Protein AF-A0A1C5WLM7-F1 (afdb_monomer)

Nearest PDB structures (foldseek):
  6vld-assembly1_H  TM=4.868E-01  e=7.302E+00  Homo sapiens

Solvent-accessible surface area (backbone atoms only — not comparable to full-atom values): 4585 Å² total; per-residue (Å²): 128,86,72,51,76,66,57,54,49,50,49,62,71,45,44,61,60,51,27,51,57,44,46,54,48,51,53,53,51,51,52,54,59,67,64,48,80,91,53,59,69,69,58,50,51,56,52,50,54,52,48,54,66,54,52,58,69,34,59,37,69,46,70,82,95,43,82,83,44,48,72,60,52,62,75,61,100

Mean predicted aligned error: 3.79 Å

Structure (mmCIF, N/CA/C/O backbone):
data_AF-A0A1C5WLM7-F1
#
_entry.id   AF-A0A1C5WLM7-F1
#
loop_
_atom_site.group_PDB
_atom_site.id
_atom_site.type_symbol
_atom_site.label_atom_id
_atom_site.label_alt_id
_atom_site.label_comp_id
_atom_site.label_asym_id
_atom_site.label_entity_id
_atom_site.label_seq_id
_atom_site.pdbx_PDB_ins_code
_atom_site.Cartn_x
_atom_site.Cartn_y
_atom_site.Cartn_z
_atom_site.occupancy
_atom_site.B_iso_or_equiv
_atom_site.auth_seq_id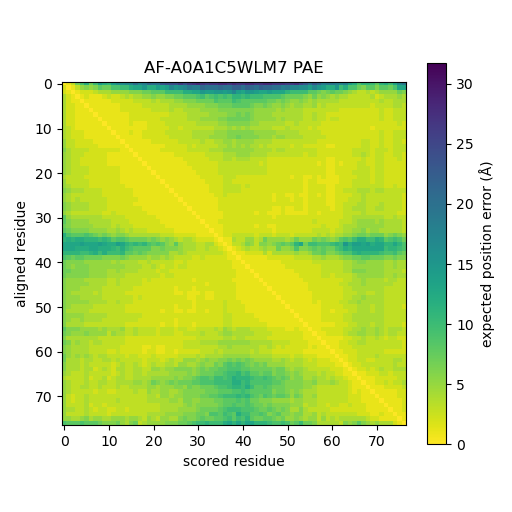
_atom_site.auth_comp_id
_atom_site.auth_asym_id
_atom_site.auth_atom_id
_atom_site.pdbx_PDB_model_num
ATOM 1 N N . MET A 1 1 ? 23.417 -4.702 -12.566 1.00 66.81 1 MET A N 1
ATOM 2 C CA . MET A 1 1 ? 22.716 -5.228 -13.757 1.00 66.81 1 MET A CA 1
ATOM 3 C C . MET A 1 1 ? 22.180 -4.042 -14.530 1.00 66.81 1 MET A C 1
ATOM 5 O O . MET A 1 1 ? 21.533 -3.205 -13.915 1.00 66.81 1 MET A O 1
ATOM 9 N N . ASP A 1 2 ? 22.457 -3.953 -15.829 1.00 79.94 2 ASP A N 1
ATOM 10 C CA . ASP A 1 2 ? 21.934 -2.869 -16.663 1.00 79.94 2 ASP A CA 1
ATOM 11 C C . ASP A 1 2 ? 20.628 -3.285 -17.337 1.00 79.94 2 ASP A C 1
ATOM 13 O O . ASP A 1 2 ? 20.600 -4.185 -18.174 1.00 79.94 2 ASP A O 1
ATOM 17 N N . ILE A 1 3 ? 19.533 -2.608 -16.983 1.00 86.88 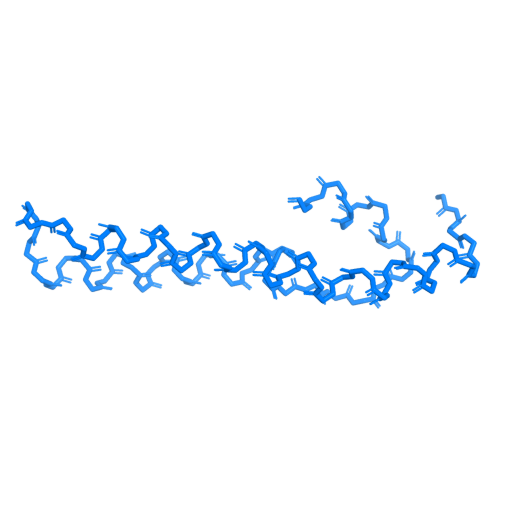3 ILE A N 1
ATOM 18 C CA . ILE A 1 3 ? 18.242 -2.785 -17.648 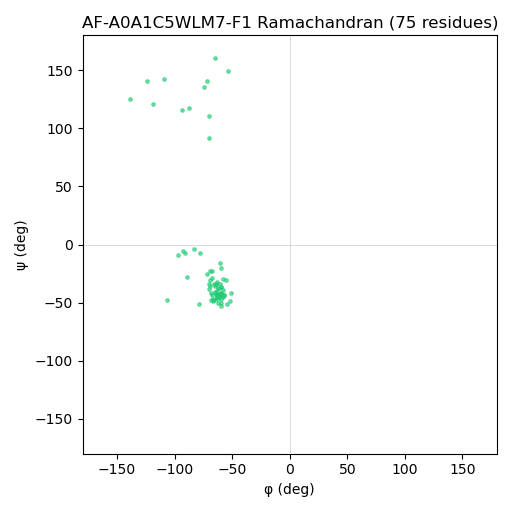1.00 86.88 3 ILE A CA 1
ATOM 19 C C . ILE A 1 3 ? 18.255 -2.114 -19.029 1.00 86.88 3 ILE A C 1
ATOM 21 O O . ILE A 1 3 ? 18.714 -0.970 -19.204 1.00 86.88 3 ILE A O 1
ATOM 25 N N . SER A 1 4 ? 17.728 -2.819 -20.031 1.00 92.69 4 SER A N 1
ATOM 26 C CA . SER A 1 4 ? 17.630 -2.284 -21.388 1.00 92.69 4 SER A CA 1
ATOM 27 C C . SER A 1 4 ? 16.684 -1.074 -21.438 1.00 92.69 4 SER A C 1
ATOM 29 O O . SER A 1 4 ? 15.832 -0.869 -20.571 1.00 92.69 4 SER A O 1
ATOM 31 N N . LYS A 1 5 ? 16.798 -0.239 -22.481 1.00 92.56 5 LYS A N 1
ATOM 32 C CA . LYS A 1 5 ? 15.848 0.873 -22.692 1.00 92.56 5 LYS A CA 1
ATOM 33 C C . LYS A 1 5 ? 14.409 0.371 -22.879 1.00 92.56 5 LYS A C 1
ATOM 35 O O . LYS A 1 5 ? 13.475 1.058 -22.469 1.00 92.56 5 LYS A O 1
ATOM 40 N N . LYS A 1 6 ? 14.244 -0.804 -23.499 1.00 95.00 6 LYS A N 1
ATOM 41 C CA . LYS A 1 6 ? 12.942 -1.428 -23.753 1.00 95.00 6 LYS A CA 1
ATOM 42 C C . LYS A 1 6 ? 12.297 -1.876 -22.444 1.00 95.00 6 LYS A C 1
ATOM 44 O O . LYS A 1 6 ? 11.154 -1.515 -22.189 1.00 95.00 6 LYS A O 1
ATOM 49 N N . ASP A 1 7 ? 13.055 -2.563 -21.597 1.00 93.56 7 ASP A N 1
ATOM 50 C CA . ASP A 1 7 ? 12.554 -3.056 -20.312 1.00 93.56 7 ASP A CA 1
ATOM 51 C C . ASP A 1 7 ? 12.285 -1.899 -19.343 1.00 93.56 7 ASP A C 1
ATOM 53 O O . ASP A 1 7 ? 11.277 -1.900 -18.646 1.00 93.56 7 ASP A O 1
ATOM 57 N N . TRP A 1 8 ? 13.105 -0.841 -19.374 1.00 92.69 8 TRP A N 1
ATOM 58 C CA . TRP A 1 8 ? 12.834 0.382 -18.609 1.00 92.69 8 TRP A CA 1
ATOM 59 C C . TRP A 1 8 ? 11.536 1.085 -19.032 1.00 92.69 8 TRP A C 1
ATOM 61 O O . TRP A 1 8 ? 10.814 1.643 -18.204 1.00 92.69 8 TRP A O 1
ATOM 71 N N . LYS A 1 9 ? 11.229 1.093 -20.334 1.00 94.75 9 LYS A N 1
ATOM 72 C CA . LYS A 1 9 ? 9.952 1.618 -20.830 1.00 94.75 9 LYS A CA 1
ATOM 73 C C . LYS A 1 9 ? 8.792 0.744 -20.349 1.00 94.75 9 LYS A C 1
ATOM 75 O O . LYS A 1 9 ? 7.848 1.287 -19.786 1.00 94.75 9 LYS A O 1
ATOM 80 N N . LEU A 1 10 ? 8.911 -0.575 -20.499 1.00 95.25 10 LEU A N 1
ATOM 81 C CA . LEU A 1 10 ? 7.883 -1.526 -20.081 1.00 95.25 10 LEU A CA 1
ATOM 82 C C . LEU A 1 10 ? 7.596 -1.448 -18.575 1.00 95.25 10 LEU A C 1
ATOM 84 O O . LEU A 1 10 ? 6.435 -1.434 -18.185 1.00 95.25 10 LEU A O 1
ATOM 88 N N . PHE A 1 11 ? 8.630 -1.343 -17.736 1.00 93.31 11 PHE A N 1
ATOM 89 C CA . PHE A 1 11 ? 8.474 -1.180 -16.289 1.00 93.31 11 PHE A CA 1
ATOM 90 C C . PHE A 1 11 ? 7.579 0.016 -15.952 1.00 93.31 11 PHE A C 1
ATOM 92 O O . PHE A 1 11 ? 6.590 -0.135 -15.244 1.00 93.31 11 PHE A O 1
ATOM 99 N N . ARG A 1 12 ? 7.866 1.192 -16.523 1.00 93.31 12 ARG A N 1
ATOM 100 C CA . ARG A 1 12 ? 7.074 2.407 -16.270 1.00 93.31 12 ARG A CA 1
ATOM 101 C C . ARG A 1 12 ? 5.633 2.298 -16.768 1.00 93.31 12 ARG A C 1
ATOM 103 O O . ARG A 1 12 ? 4.745 2.857 -16.141 1.00 93.31 12 ARG A O 1
ATOM 110 N N . GLU A 1 13 ? 5.402 1.590 -17.874 1.00 95.62 13 GLU A N 1
ATOM 111 C CA . GLU A 1 13 ? 4.053 1.342 -18.403 1.00 95.62 13 GLU A CA 1
ATOM 112 C C . GLU A 1 13 ? 3.235 0.395 -17.511 1.00 95.62 13 GLU A C 1
ATOM 114 O O . GLU A 1 13 ? 2.013 0.507 -17.463 1.00 95.62 13 GLU A O 1
ATOM 119 N N . ARG A 1 14 ? 3.890 -0.542 -16.813 1.00 94.88 14 ARG A N 1
ATOM 120 C CA . ARG A 1 14 ? 3.233 -1.508 -15.917 1.00 94.88 14 ARG A CA 1
ATOM 121 C C . ARG A 1 14 ? 3.080 -1.007 -14.486 1.00 94.88 14 ARG A C 1
ATOM 123 O O . ARG A 1 14 ? 2.138 -1.416 -13.814 1.00 94.88 14 ARG A O 1
ATOM 130 N N . LEU A 1 15 ? 3.981 -0.129 -14.050 1.00 94.19 15 LEU A N 1
ATOM 131 C CA . LEU A 1 15 ? 4.091 0.334 -12.672 1.00 94.19 15 LEU A CA 1
ATOM 132 C C . LEU A 1 15 ? 2.766 0.854 -12.109 1.00 94.19 15 LEU A C 1
ATOM 134 O O . LEU A 1 15 ? 2.365 0.423 -11.035 1.00 94.19 15 LEU A O 1
ATOM 138 N N . SER A 1 16 ? 2.065 1.723 -12.841 1.00 92.75 16 SER A N 1
ATOM 139 C CA . SER A 1 16 ? 0.791 2.286 -12.377 1.00 92.75 16 SER A CA 1
ATOM 140 C C . SER A 1 16 ? -0.250 1.201 -12.099 1.00 92.75 16 SER A C 1
ATOM 142 O O . SER A 1 16 ? -0.880 1.212 -11.051 1.00 92.75 16 SER A O 1
ATOM 144 N N . GLY A 1 17 ? -0.386 0.218 -12.993 1.00 96.00 17 GLY A N 1
ATOM 145 C CA . GLY A 1 17 ? -1.313 -0.896 -12.793 1.00 96.00 17 GLY A CA 1
ATOM 146 C C . GLY A 1 17 ? -0.936 -1.784 -11.606 1.00 96.00 17 GLY A C 1
ATOM 147 O O . GLY A 1 17 ? -1.816 -2.277 -10.906 1.00 96.00 17 GLY A O 1
ATOM 148 N N . TRP A 1 18 ? 0.359 -1.984 -11.351 1.00 95.69 18 TRP A N 1
ATOM 149 C CA . TRP A 1 18 ? 0.810 -2.723 -10.169 1.00 95.69 18 TRP A CA 1
ATOM 150 C C . TRP A 1 18 ? 0.518 -1.971 -8.872 1.00 95.69 18 TRP A C 1
ATOM 152 O O . TRP A 1 18 ? 0.024 -2.583 -7.929 1.00 95.69 18 TRP A O 1
ATOM 162 N N . GLN A 1 19 ? 0.764 -0.659 -8.843 1.00 95.62 19 GLN A N 1
ATOM 163 C CA . GLN A 1 19 ? 0.462 0.176 -7.680 1.00 95.62 19 GLN A CA 1
ATOM 164 C C . GLN A 1 19 ? -1.041 0.214 -7.389 1.00 95.62 19 GLN A C 1
ATOM 166 O O . GLN A 1 19 ? -1.436 -0.016 -6.251 1.00 95.62 19 GLN A O 1
ATOM 171 N N . GLU A 1 20 ? -1.887 0.396 -8.407 1.00 96.81 20 GLU A N 1
ATOM 172 C CA . GLU A 1 20 ? -3.348 0.363 -8.239 1.00 96.81 20 GLU A CA 1
ATOM 173 C C . GLU A 1 20 ? -3.828 -0.985 -7.683 1.00 96.81 20 GLU A C 1
ATOM 175 O O . GLU A 1 20 ? -4.563 -1.023 -6.699 1.00 96.81 20 GLU A O 1
ATOM 180 N N . ASN A 1 21 ? -3.357 -2.106 -8.243 1.00 96.75 21 ASN A N 1
ATOM 181 C CA . ASN A 1 21 ? -3.728 -3.437 -7.751 1.00 96.75 21 ASN A CA 1
ATOM 182 C C . ASN A 1 21 ? -3.279 -3.676 -6.301 1.00 96.75 21 ASN A C 1
ATOM 184 O O . ASN A 1 21 ? -4.005 -4.302 -5.528 1.00 96.75 21 ASN A O 1
ATOM 188 N N . TYR A 1 22 ? -2.092 -3.191 -5.931 1.00 96.50 22 TYR A N 1
ATOM 189 C CA . TYR A 1 22 ? -1.579 -3.287 -4.567 1.00 96.50 22 TYR A CA 1
ATOM 190 C C . TYR A 1 22 ? -2.411 -2.435 -3.596 1.00 96.50 22 TYR A C 1
ATOM 192 O O . TYR A 1 22 ? -2.861 -2.920 -2.556 1.00 96.50 22 TYR A O 1
ATOM 200 N N . MET A 1 23 ? -2.671 -1.176 -3.956 1.00 97.00 23 MET A N 1
ATOM 201 C CA . MET A 1 23 ? -3.445 -0.240 -3.136 1.00 97.00 23 MET A CA 1
ATOM 202 C C . MET A 1 23 ? -4.907 -0.673 -2.980 1.00 97.00 23 MET A C 1
ATOM 204 O O . MET A 1 23 ? -5.472 -0.514 -1.901 1.00 97.00 23 MET A O 1
ATOM 208 N N . GLU A 1 24 ? -5.501 -1.294 -3.996 1.00 98.19 24 GLU A N 1
ATOM 209 C CA . GLU A 1 24 ? -6.825 -1.921 -3.914 1.00 98.19 24 GLU A CA 1
ATOM 210 C C . GLU A 1 24 ? -6.867 -3.034 -2.845 1.00 98.19 24 GLU A C 1
ATOM 212 O O . GLU A 1 24 ? -7.863 -3.185 -2.133 1.00 98.19 24 GLU A O 1
ATOM 217 N N . GLY A 1 25 ? -5.777 -3.797 -2.691 1.00 97.38 25 GLY A N 1
ATOM 218 C CA . GLY A 1 25 ? -5.607 -4.768 -1.606 1.00 97.38 25 GLY A CA 1
ATOM 219 C C . GLY A 1 25 ? -5.605 -4.099 -0.230 1.00 97.38 25 GLY A C 1
ATOM 220 O O . GLY A 1 25 ? -6.406 -4.466 0.631 1.00 97.38 25 GLY A O 1
ATOM 221 N N . LEU A 1 26 ? -4.791 -3.052 -0.058 1.00 97.69 26 LEU A N 1
ATOM 222 C CA . LEU A 1 26 ? -4.739 -2.277 1.188 1.00 97.69 26 LEU A CA 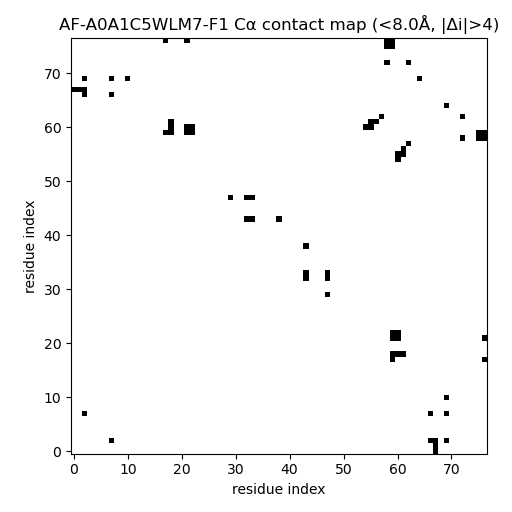1
ATOM 223 C C . LEU A 1 26 ? -6.103 -1.685 1.558 1.00 97.69 26 LEU A C 1
ATOM 225 O O . LEU A 1 26 ? -6.539 -1.795 2.701 1.00 97.69 26 LEU A O 1
ATOM 229 N N . VAL A 1 27 ? -6.817 -1.096 0.594 1.00 97.94 27 VAL A N 1
ATOM 230 C CA . VAL A 1 27 ? -8.148 -0.516 0.827 1.00 97.94 27 VAL A CA 1
ATOM 231 C C . VAL A 1 27 ? -9.130 -1.578 1.327 1.00 97.94 27 VAL A C 1
ATOM 233 O O . VAL A 1 27 ? -9.875 -1.321 2.278 1.00 97.94 27 VAL A O 1
ATOM 236 N N . LYS A 1 28 ? -9.108 -2.786 0.750 1.00 98.12 28 LYS A N 1
ATOM 237 C CA . LYS A 1 28 ? -9.931 -3.916 1.216 1.00 98.12 28 LYS A CA 1
ATOM 238 C C . LYS A 1 28 ? -9.566 -4.343 2.634 1.00 98.12 28 LYS A C 1
ATOM 240 O O . LYS A 1 28 ? -10.459 -4.569 3.450 1.00 98.12 28 LYS A O 1
ATOM 245 N N . GLU A 1 29 ? -8.278 -4.431 2.946 1.00 97.31 29 GLU A N 1
ATOM 246 C CA . GLU A 1 29 ? -7.803 -4.775 4.289 1.00 97.31 29 GLU A CA 1
ATOM 247 C C . GLU A 1 29 ? -8.211 -3.727 5.328 1.00 97.31 29 GLU A C 1
ATOM 249 O O . GLU A 1 29 ? -8.715 -4.083 6.395 1.00 97.31 29 GLU A O 1
ATOM 254 N N . TYR A 1 30 ? -8.077 -2.440 5.005 1.00 97.44 30 TYR A N 1
ATOM 255 C CA . TYR A 1 30 ? -8.501 -1.345 5.875 1.00 97.44 30 TYR A CA 1
ATOM 256 C C . TYR A 1 30 ? -10.010 -1.349 6.100 1.00 97.44 30 TYR A C 1
ATOM 258 O O . TYR A 1 30 ? -10.452 -1.177 7.234 1.00 97.44 30 TYR A O 1
ATOM 266 N N . ALA A 1 31 ? -10.806 -1.580 5.053 1.00 96.50 31 ALA A N 1
ATOM 267 C CA . ALA A 1 31 ? -12.257 -1.684 5.176 1.00 96.50 31 ALA A CA 1
ATOM 268 C C . ALA A 1 31 ? -12.659 -2.852 6.091 1.00 96.50 31 ALA A C 1
ATOM 270 O O . ALA A 1 31 ? -13.483 -2.678 6.987 1.00 96.50 31 ALA A O 1
ATOM 271 N N . ASN A 1 32 ? -12.035 -4.021 5.922 1.00 95.69 32 ASN A N 1
ATOM 272 C CA . ASN A 1 32 ? -12.275 -5.183 6.779 1.00 95.69 32 ASN A CA 1
ATOM 273 C C . ASN A 1 32 ? -11.880 -4.910 8.235 1.00 95.69 32 ASN A C 1
ATOM 275 O O . ASN A 1 32 ? -12.644 -5.224 9.144 1.00 95.69 32 ASN A O 1
ATOM 279 N N . PHE A 1 33 ? -10.722 -4.285 8.456 1.00 95.00 33 PHE A N 1
ATOM 280 C CA . PHE A 1 33 ? -10.259 -3.896 9.787 1.00 95.00 33 PHE A CA 1
ATOM 281 C C . PHE A 1 33 ? -11.209 -2.894 10.457 1.00 95.00 33 PHE A C 1
ATOM 283 O O . PHE A 1 33 ? -11.536 -3.028 11.635 1.00 95.00 33 PHE A O 1
ATOM 290 N N . LEU A 1 34 ? -11.692 -1.904 9.703 1.00 94.19 34 LEU A N 1
ATOM 291 C CA . LEU A 1 34 ? -12.657 -0.928 10.198 1.00 94.19 34 LEU A CA 1
ATOM 292 C C . LEU A 1 34 ? -14.022 -1.546 10.488 1.00 94.19 34 LEU A C 1
ATOM 294 O O . LEU A 1 34 ? -14.706 -1.052 11.377 1.00 94.19 34 LEU A O 1
ATOM 298 N N . ASN A 1 35 ? -14.415 -2.609 9.792 1.00 92.75 35 ASN A N 1
ATOM 299 C CA . ASN A 1 35 ? -15.672 -3.308 10.044 1.00 92.75 35 ASN A CA 1
ATOM 300 C C . ASN A 1 35 ? -15.624 -4.246 11.265 1.00 92.75 35 ASN A C 1
ATOM 302 O O . ASN A 1 35 ? -16.673 -4.751 11.655 1.00 92.75 35 ASN A O 1
ATOM 306 N N . ASP A 1 36 ? -14.458 -4.467 11.889 1.00 89.62 36 ASP A N 1
ATOM 307 C CA . ASP A 1 36 ? -14.349 -5.267 13.115 1.00 89.62 36 ASP A CA 1
ATOM 308 C C . ASP A 1 36 ? -14.970 -4.519 14.311 1.00 89.62 36 ASP A C 1
ATOM 310 O O . ASP A 1 36 ? -14.462 -3.498 14.781 1.00 89.62 36 ASP A O 1
ATOM 314 N N . ASP A 1 37 ? -16.097 -5.016 14.810 1.00 88.94 37 ASP A N 1
ATOM 315 C CA . ASP A 1 37 ? -16.855 -4.423 15.913 1.00 88.94 37 ASP A CA 1
ATOM 316 C C . ASP A 1 37 ? -16.320 -4.801 17.302 1.00 88.94 37 ASP A C 1
ATOM 318 O O . ASP A 1 37 ? -16.772 -4.251 18.309 1.00 88.94 37 ASP A O 1
ATOM 322 N N . LYS A 1 38 ? -15.300 -5.665 17.380 1.00 92.94 38 LYS A N 1
ATOM 323 C CA . LYS A 1 38 ? -14.699 -6.104 18.651 1.00 92.94 38 LYS A CA 1
ATOM 324 C C . LYS A 1 38 ? -13.920 -5.003 19.363 1.00 92.94 38 LYS A C 1
ATOM 326 O O . LYS A 1 38 ? -13.704 -5.097 20.571 1.00 92.94 38 LYS A O 1
ATOM 331 N N . LYS A 1 39 ? -13.464 -3.983 18.628 1.00 91.75 39 LYS A N 1
ATOM 332 C CA . LYS A 1 39 ? -12.649 -2.882 19.156 1.00 91.75 39 LYS A CA 1
ATOM 333 C C . LYS A 1 39 ? -13.427 -1.562 19.214 1.00 91.75 39 LYS A C 1
ATOM 335 O O . LYS A 1 39 ? -14.162 -1.229 18.270 1.00 91.75 39 LYS A O 1
ATOM 340 N N . PRO A 1 40 ? -13.209 -0.733 20.255 1.00 95.69 40 PRO A N 1
ATOM 341 C CA . PRO A 1 40 ? -13.721 0.633 20.290 1.00 95.69 40 PRO A CA 1
ATOM 342 C C . PRO A 1 40 ? -13.310 1.434 19.048 1.00 95.69 40 PRO A C 1
ATOM 344 O O . PRO A 1 40 ? -12.235 1.229 18.479 1.00 95.69 40 PRO A O 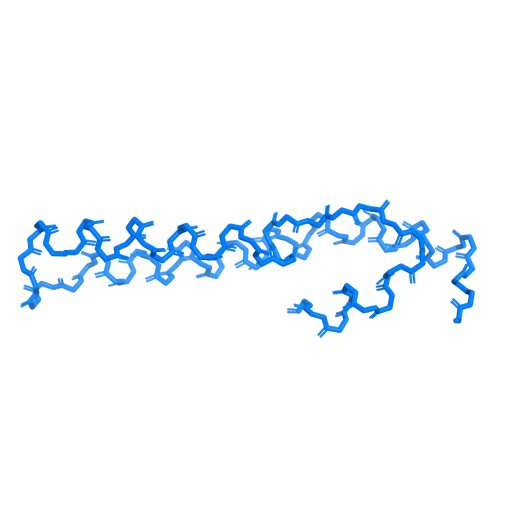1
ATOM 347 N N . ALA A 1 41 ? -14.150 2.387 18.641 1.00 94.94 41 ALA A N 1
ATOM 348 C CA . ALA A 1 41 ? -13.89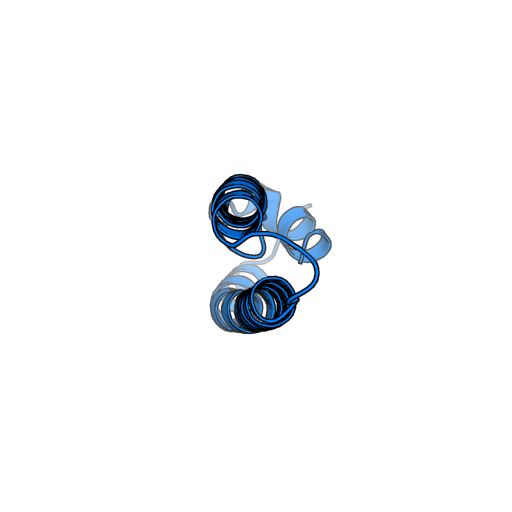8 3.204 17.452 1.00 94.94 41 ALA A CA 1
ATOM 349 C C . ALA A 1 41 ? -12.581 4.000 17.538 1.00 94.94 41 ALA A C 1
ATOM 351 O O . ALA A 1 41 ? -11.869 4.124 16.545 1.00 94.94 41 ALA A O 1
ATOM 352 N N . SER A 1 42 ? -12.229 4.500 18.728 1.00 96.25 42 SER A N 1
ATOM 353 C CA . SER A 1 42 ? -10.980 5.235 18.959 1.00 96.25 42 SER A CA 1
ATOM 354 C C . SER A 1 42 ? -9.738 4.372 18.735 1.00 96.25 42 SER A C 1
ATOM 356 O O . SER A 1 42 ? -8.774 4.841 18.136 1.00 96.25 42 SER A O 1
ATOM 358 N N . GLU A 1 43 ? -9.761 3.114 19.176 1.00 95.81 43 GLU A N 1
ATOM 359 C CA . GLU A 1 43 ? -8.650 2.180 18.982 1.00 95.81 43 GLU A CA 1
ATOM 360 C C . GLU A 1 43 ? -8.473 1.846 17.498 1.00 95.81 43 GLU A C 1
ATOM 362 O O . GLU A 1 43 ? -7.368 1.972 16.971 1.00 95.81 43 GLU A O 1
ATOM 367 N N . ARG A 1 44 ? -9.572 1.524 16.800 1.00 95.44 44 ARG A N 1
ATOM 368 C CA . ARG A 1 44 ? -9.547 1.282 15.348 1.00 95.44 44 ARG A CA 1
ATOM 369 C C . ARG A 1 44 ? -9.001 2.478 14.578 1.00 95.44 44 ARG A C 1
ATOM 371 O O . ARG A 1 44 ? -8.180 2.300 13.686 1.00 95.44 44 ARG A O 1
ATOM 378 N N . PHE A 1 45 ? -9.418 3.691 14.934 1.00 95.88 45 PHE A N 1
ATOM 379 C CA . PHE A 1 45 ? -8.947 4.902 14.269 1.00 95.88 45 PHE A CA 1
ATOM 380 C C . PHE A 1 45 ? -7.423 5.062 14.374 1.00 95.88 45 PHE A C 1
ATOM 382 O O . PHE A 1 45 ? -6.748 5.201 13.355 1.00 95.88 45 PHE A O 1
ATOM 389 N N . TRP A 1 46 ? -6.868 5.006 15.589 1.00 97.56 46 TRP A N 1
ATOM 390 C CA . TRP A 1 46 ? -5.431 5.212 15.798 1.00 97.56 46 TRP A CA 1
ATOM 391 C C . TRP A 1 46 ? -4.575 4.062 15.267 1.00 97.56 46 TRP A C 1
ATOM 393 O O . TRP A 1 46 ? -3.476 4.296 14.763 1.00 97.56 46 TRP A O 1
ATOM 403 N N . GLU A 1 47 ? -5.064 2.825 15.341 1.00 96.88 47 GLU A N 1
ATOM 404 C CA . GLU A 1 47 ? -4.355 1.683 14.769 1.00 96.88 47 GLU A CA 1
ATOM 405 C C . GLU A 1 47 ? -4.332 1.748 13.235 1.00 96.88 47 GLU A C 1
ATOM 407 O O . GLU A 1 47 ? -3.277 1.531 12.638 1.00 96.88 47 GLU A O 1
ATOM 412 N N . LEU A 1 48 ? -5.447 2.117 12.592 1.00 97.44 48 LEU A N 1
ATOM 413 C CA . LEU A 1 48 ? -5.481 2.319 11.143 1.00 97.44 48 LEU A CA 1
ATOM 414 C C . LEU A 1 48 ? -4.541 3.452 10.708 1.00 97.44 48 LEU A C 1
ATOM 416 O O . LEU A 1 48 ? -3.808 3.303 9.735 1.00 97.44 48 LEU A O 1
ATOM 420 N N . GLU A 1 49 ? -4.528 4.567 11.440 1.00 97.94 49 GLU A N 1
ATOM 421 C CA . GLU A 1 49 ? -3.635 5.701 11.176 1.00 97.94 49 GLU A CA 1
ATOM 422 C C . GLU A 1 49 ? -2.162 5.275 11.182 1.00 97.94 49 GLU A C 1
ATOM 424 O O . GLU A 1 49 ? -1.397 5.624 10.275 1.00 97.94 49 GLU A O 1
ATOM 429 N N . LYS A 1 50 ? -1.784 4.448 12.164 1.00 97.62 50 LYS A N 1
ATOM 430 C CA . LYS A 1 50 ? -0.447 3.863 12.253 1.00 97.62 50 LYS A CA 1
ATOM 431 C C . LYS A 1 50 ? -0.146 2.947 11.063 1.00 97.62 50 LYS A C 1
ATOM 433 O O . LYS A 1 50 ? 0.918 3.095 10.466 1.00 97.62 50 LYS A O 1
ATOM 438 N N 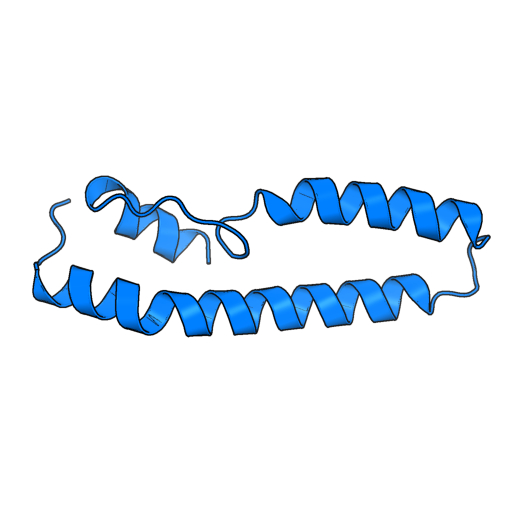. ARG A 1 51 ? -1.071 2.054 10.690 1.00 97.31 51 ARG A N 1
ATOM 439 C CA . ARG A 1 51 ? -0.906 1.148 9.535 1.00 97.31 51 ARG A CA 1
ATOM 440 C C . ARG A 1 51 ? -0.703 1.924 8.235 1.00 97.31 51 ARG A C 1
ATOM 442 O O . ARG A 1 51 ? 0.309 1.741 7.573 1.00 97.31 51 ARG A O 1
ATOM 449 N N . ILE A 1 52 ? -1.559 2.906 7.940 1.00 97.19 52 ILE A N 1
ATOM 450 C CA . ILE A 1 52 ? -1.429 3.760 6.743 1.00 97.19 52 ILE A CA 1
ATOM 451 C C . ILE A 1 52 ? -0.071 4.483 6.713 1.00 97.19 52 ILE A C 1
ATOM 453 O O . ILE A 1 52 ? 0.553 4.625 5.657 1.00 97.19 52 ILE A O 1
ATOM 457 N N . LYS A 1 53 ? 0.421 4.955 7.868 1.00 96.88 53 LYS A N 1
ATOM 458 C CA . LYS A 1 53 ? 1.750 5.582 7.975 1.00 96.88 53 LYS A CA 1
ATOM 459 C C . LYS A 1 53 ? 2.900 4.631 7.643 1.00 96.88 53 LYS A C 1
ATOM 461 O O . LYS A 1 53 ? 3.935 5.118 7.175 1.00 96.88 53 LYS A O 1
ATOM 466 N N . GLU A 1 54 ? 2.747 3.346 7.928 1.00 95.62 54 GLU A N 1
ATOM 467 C CA . GLU A 1 54 ? 3.719 2.301 7.610 1.00 95.62 54 GLU A CA 1
ATOM 468 C C . GLU A 1 54 ? 3.605 1.916 6.127 1.00 95.62 54 GLU A C 1
ATOM 470 O O . GLU A 1 54 ? 4.589 2.026 5.391 1.00 95.62 54 GLU A O 1
ATOM 475 N N . ASP A 1 55 ? 2.395 1.618 5.658 1.00 96.38 55 ASP A N 1
ATOM 476 C CA . ASP A 1 55 ? 2.117 1.141 4.300 1.00 96.38 55 ASP A CA 1
ATOM 477 C C . ASP A 1 55 ? 2.462 2.165 3.215 1.00 96.38 55 ASP A C 1
ATOM 479 O O . ASP A 1 55 ? 2.968 1.798 2.156 1.00 96.38 55 ASP A O 1
ATOM 483 N N . LYS A 1 56 ? 2.293 3.471 3.476 1.00 94.38 56 LYS A N 1
ATOM 484 C CA . LYS A 1 56 ? 2.642 4.524 2.498 1.00 94.38 56 LYS A CA 1
ATOM 485 C C . LYS A 1 56 ? 4.122 4.546 2.097 1.00 94.38 56 LYS A C 1
ATOM 487 O O . LYS A 1 56 ? 4.484 5.241 1.151 1.00 94.38 56 LYS A O 1
ATOM 492 N N . ARG A 1 57 ? 4.992 3.878 2.865 1.00 91.69 57 ARG A N 1
ATOM 493 C CA . ARG A 1 57 ? 6.431 3.758 2.580 1.00 91.69 57 ARG A CA 1
ATOM 494 C C . ARG A 1 57 ? 6.755 2.525 1.736 1.00 91.69 57 ARG A C 1
ATOM 496 O O . ARG A 1 57 ? 7.906 2.368 1.336 1.00 91.69 57 ARG A O 1
ATOM 503 N N . HIS A 1 58 ? 5.779 1.652 1.492 1.00 93.38 58 HIS A N 1
ATOM 504 C CA . HIS A 1 58 ? 5.960 0.460 0.681 1.00 93.38 58 HIS A CA 1
ATOM 505 C C . HIS A 1 58 ? 6.098 0.834 -0.808 1.00 93.38 58 HIS A C 1
ATOM 507 O O . HIS A 1 58 ? 5.344 1.691 -1.279 1.00 93.38 58 HIS A O 1
ATOM 513 N N 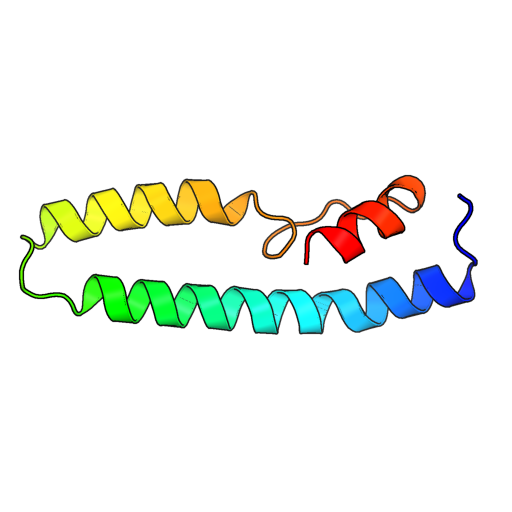. PRO A 1 59 ? 6.989 0.178 -1.581 1.00 90.69 59 PRO A N 1
ATOM 514 C CA . PRO A 1 59 ? 7.135 0.410 -3.025 1.00 90.69 59 PRO A CA 1
ATOM 515 C C . PRO A 1 59 ? 5.835 0.244 -3.820 1.00 90.69 59 PRO A C 1
ATOM 517 O O . PRO A 1 59 ? 5.603 0.957 -4.795 1.00 90.69 59 PRO A O 1
ATOM 520 N N . GLY A 1 60 ? 4.957 -0.643 -3.341 1.00 92.88 60 GLY A N 1
ATOM 521 C CA . GLY A 1 60 ? 3.604 -0.827 -3.867 1.00 92.88 60 GLY A CA 1
ATOM 522 C C . GLY A 1 60 ? 2.716 0.423 -3.798 1.00 92.88 60 GLY A C 1
ATOM 523 O O . GLY A 1 60 ? 1.762 0.524 -4.559 1.00 92.88 60 GLY A O 1
ATOM 524 N N . VAL A 1 61 ? 3.042 1.394 -2.937 1.00 94.06 61 VAL A N 1
ATOM 525 C CA . VAL A 1 61 ? 2.329 2.677 -2.807 1.00 94.06 61 VAL A CA 1
ATOM 526 C C . VAL A 1 61 ? 3.144 3.820 -3.407 1.00 94.06 61 VAL A C 1
ATOM 528 O O . VAL A 1 61 ? 2.628 4.611 -4.192 1.00 94.06 61 VAL A O 1
ATOM 531 N N . VAL A 1 62 ? 4.434 3.908 -3.075 1.00 92.19 62 VAL A N 1
ATOM 532 C CA . VAL A 1 62 ? 5.329 4.961 -3.574 1.00 92.19 62 VAL A CA 1
ATOM 533 C C . VAL A 1 62 ? 6.679 4.364 -3.931 1.00 92.19 62 VAL A C 1
ATOM 535 O O . VAL A 1 62 ? 7.356 3.790 -3.083 1.00 92.19 62 VAL A O 1
ATOM 538 N N . VAL A 1 63 ? 7.113 4.589 -5.171 1.00 92.12 63 VAL A N 1
ATOM 539 C CA . VAL A 1 63 ? 8.451 4.227 -5.642 1.00 92.12 63 VAL A CA 1
ATOM 540 C C . VAL A 1 63 ? 9.174 5.452 -6.194 1.00 92.12 63 VAL A C 1
ATOM 542 O O . VAL A 1 63 ? 8.587 6.295 -6.877 1.00 92.12 63 VAL A O 1
ATOM 545 N N . GLU A 1 64 ? 10.469 5.555 -5.912 1.00 90.25 64 GLU A N 1
ATOM 546 C CA . GLU A 1 64 ? 11.337 6.538 -6.553 1.00 90.25 64 GLU A CA 1
ATOM 547 C C . GLU A 1 64 ? 11.885 5.944 -7.855 1.00 90.25 64 GLU A C 1
ATOM 549 O O . GLU A 1 64 ? 12.608 4.951 -7.845 1.00 90.25 64 GLU A O 1
ATOM 554 N N . LEU A 1 65 ? 11.557 6.552 -8.995 1.00 88.81 65 LEU A N 1
ATOM 555 C CA . LEU A 1 65 ? 11.945 6.033 -10.306 1.00 88.81 65 LEU A CA 1
ATOM 556 C C . LEU A 1 65 ? 13.453 6.168 -10.557 1.00 88.81 65 LEU A C 1
ATOM 558 O O . LEU A 1 65 ? 13.923 7.158 -11.123 1.00 88.81 65 LEU A O 1
ATOM 562 N N . LYS A 1 66 ? 14.208 5.126 -10.209 1.00 89.62 66 LYS A N 1
ATOM 563 C CA . LYS A 1 66 ? 15.646 5.014 -10.467 1.00 89.62 66 LYS A CA 1
ATOM 564 C C . LYS A 1 66 ? 15.931 3.815 -11.353 1.00 89.62 66 LYS A C 1
ATOM 566 O O . LYS A 1 66 ? 15.676 2.675 -10.987 1.00 89.62 66 LYS A O 1
ATOM 571 N N . LYS A 1 67 ? 16.543 4.061 -12.516 1.00 85.38 67 LYS A N 1
ATOM 572 C CA . LYS A 1 67 ? 16.874 2.996 -13.479 1.00 85.38 67 LYS A CA 1
ATOM 573 C C . LYS A 1 67 ? 17.776 1.900 -12.872 1.00 85.38 67 LYS A C 1
ATOM 575 O O . LYS A 1 67 ? 17.686 0.752 -13.293 1.00 85.38 67 LYS A O 1
ATOM 580 N N . SER A 1 68 ? 18.622 2.244 -11.898 1.00 88.56 68 SER A N 1
ATOM 581 C CA . SER A 1 68 ? 19.488 1.296 -11.182 1.00 88.56 68 SER A CA 1
ATOM 582 C C . SER A 1 68 ? 18.738 0.379 -10.209 1.00 88.56 68 SER A C 1
ATOM 584 O O . SER A 1 68 ? 19.216 -0.720 -9.945 1.00 88.56 68 SER A O 1
ATOM 586 N N . GLU A 1 69 ? 17.573 0.801 -9.709 1.00 89.12 69 GLU A N 1
ATOM 587 C CA . GLU A 1 69 ? 16.823 0.101 -8.655 1.00 89.12 69 GLU A CA 1
ATOM 588 C C . GLU A 1 69 ? 15.704 -0.794 -9.196 1.00 89.12 69 GLU A C 1
ATOM 590 O O . GLU A 1 69 ? 15.165 -1.611 -8.461 1.00 89.12 69 GLU A O 1
ATOM 595 N N . VAL A 1 70 ? 15.406 -0.720 -10.496 1.00 88.94 70 VAL A N 1
ATOM 596 C CA . VAL A 1 70 ? 14.230 -1.362 -11.114 1.00 88.94 70 VAL A CA 1
ATOM 597 C C . VAL A 1 70 ? 14.086 -2.841 -10.781 1.00 88.94 70 VAL A C 1
ATOM 599 O O . VAL A 1 70 ? 12.985 -3.315 -10.532 1.00 88.94 70 VAL A O 1
ATOM 602 N N . ILE A 1 71 ? 15.190 -3.589 -10.785 1.00 87.00 71 ILE A N 1
ATOM 603 C CA . ILE A 1 71 ? 15.155 -5.024 -10.480 1.00 87.00 71 ILE A CA 1
ATOM 604 C C . ILE A 1 71 ? 14.732 -5.249 -9.026 1.00 87.00 71 ILE A C 1
ATOM 606 O O . ILE A 1 71 ? 13.935 -6.142 -8.753 1.00 87.00 71 ILE A O 1
ATOM 610 N N . TRP A 1 72 ? 15.227 -4.425 -8.104 1.00 87.50 72 TRP A N 1
ATOM 611 C CA . TRP A 1 72 ? 14.852 -4.490 -6.696 1.00 87.50 72 TRP A CA 1
ATOM 612 C C . TRP A 1 72 ? 13.419 -4.029 -6.468 1.00 87.50 72 TRP A C 1
ATOM 614 O O . TRP A 1 72 ? 12.720 -4.642 -5.669 1.00 87.50 72 TRP A O 1
ATOM 624 N N . ASP A 1 73 ? 12.971 -3.001 -7.186 1.00 87.50 73 ASP A N 1
ATOM 625 C CA . ASP A 1 73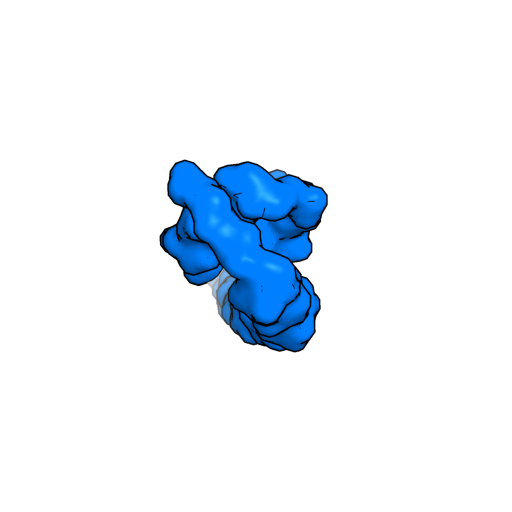 ? 11.594 -2.520 -7.102 1.00 87.50 73 ASP A CA 1
ATOM 626 C C . ASP A 1 73 ? 10.613 -3.600 -7.562 1.00 87.50 73 ASP A C 1
ATOM 628 O O . ASP A 1 73 ? 9.655 -3.877 -6.851 1.00 87.50 73 ASP A O 1
ATOM 632 N N . ILE A 1 74 ? 10.893 -4.284 -8.680 1.00 87.25 74 ILE A N 1
ATOM 633 C CA . ILE A 1 74 ? 10.067 -5.402 -9.172 1.00 87.25 74 ILE A CA 1
ATOM 634 C C . ILE A 1 74 ? 9.988 -6.540 -8.147 1.00 87.25 74 ILE A C 1
ATOM 636 O O . ILE A 1 74 ? 8.920 -7.102 -7.957 1.00 87.25 74 ILE A O 1
ATOM 640 N N . VAL A 1 75 ? 11.094 -6.885 -7.482 1.00 87.69 75 VAL A N 1
ATOM 641 C CA . VAL A 1 75 ? 11.110 -7.952 -6.460 1.00 87.69 75 VAL A CA 1
ATOM 642 C C . VAL A 1 75 ? 10.304 -7.572 -5.209 1.00 87.69 75 VAL A C 1
ATOM 644 O O . VAL A 1 75 ? 9.889 -8.456 -4.464 1.00 87.69 75 VAL A O 1
ATOM 647 N N . ARG A 1 76 ? 10.099 -6.275 -4.954 1.00 84.56 76 ARG A N 1
ATOM 648 C CA . ARG A 1 76 ? 9.369 -5.759 -3.784 1.00 84.56 76 ARG A CA 1
ATOM 649 C C . ARG A 1 76 ? 7.872 -5.519 -4.036 1.00 84.56 76 ARG A C 1
ATOM 651 O O . ARG A 1 76 ? 7.195 -5.131 -3.087 1.00 84.56 76 ARG A O 1
ATOM 658 N N . PHE A 1 77 ? 7.387 -5.684 -5.269 1.00 80.00 77 PHE A N 1
ATOM 659 C CA . PHE A 1 77 ? 5.956 -5.653 -5.604 1.00 80.00 77 PHE A CA 1
ATOM 660 C C . PHE A 1 77 ? 5.306 -6.999 -5.286 1.00 80.00 77 PHE A C 1
ATOM 662 O O . PHE A 1 77 ? 4.376 -6.999 -4.452 1.00 80.00 77 PHE A O 1
#

Foldseek 3Di:
DQDDPVVLVVLVVCLVVQLVVLVVVVVVVLVVLCPDPPDDNVVNVVVSVVVCVVCCPQLSNDDDDDSVCSVVSVVRD

Secondary structure (DSSP, 8-state):
----HHHHHHHHHHHHHHHHHHHHHHHHHHHHHHT-TTS-HHHHHHHHHHHHHHHTTSTTT-----TTTHHHHHHT-

pLDDT: mean 92.97, std 5.07, range [66.81, 98.19]

Radius of gyration: 16.35 Å; Cα contacts (8 Å, |Δi|>4): 37; chains: 1; bounding box: 40×14×44 Å

Sequence (77 aa):
MDISKKDWKLFRERLSGWQENYMEGLVKEYANFLNDDKKPASERFWELEKRIKEDKRHPGVVVELKKSEVIWDIVRF